Protein AF-A0A1W9P946-F1 (afdb_monomer_lite)

Secondary structure (DSSP, 8-state):
-HHHHHHHHHHHHHHHHHHHS--SSSTHHHHHHHHTTT-HHHHHHHHHHHHHHHHHHHHHTTTS---HHHHHHHHHHHHHHHHHHHHHHHHHHSTT-TT---SSSSHHHHHHHHHTTS-HHHHHHHHHHHHHHHHHHHHHHHH--

Foldseek 3Di:
DLVLLLVLLLVLQVVLCVVVVAGLLHSVQLSLCLVCVVPVLQVVLLLVLLVQLLVVCVVCCVPDVQDDPSSLVSLQVSSLVSQVVQQVPVCVVVPPPNVNGHSDRRSSSSSSVSVVVDPPPRNNVSSVVSNVVSNVVVVVVVVVD

Radius of gyration: 15.75 Å; chains: 1; bounding box: 34×39×44 Å

Structure (mmCIF, N/CA/C/O backbone):
data_AF-A0A1W9P946-F1
#
_entry.id   AF-A0A1W9P946-F1
#
loop_
_atom_site.group_PDB
_atom_site.id
_atom_site.type_symbol
_atom_site.label_atom_id
_atom_site.label_alt_id
_atom_site.label_comp_id
_atom_site.label_asym_id
_atom_site.label_entity_id
_atom_site.label_seq_id
_atom_site.pdbx_PDB_ins_code
_atom_site.Cartn_x
_atom_site.Cartn_y
_atom_site.Cartn_z
_atom_site.occupancy
_atom_site.B_iso_or_equiv
_atom_site.auth_seq_id
_atom_site.auth_comp_id
_atom_site.auth_asym_id
_atom_site.auth_atom_id
_atom_site.pdbx_PDB_model_num
ATOM 1 N N . MET A 1 1 ? 1.556 -10.337 -19.726 1.00 80.75 1 MET A N 1
ATOM 2 C CA . MET A 1 1 ? 2.301 -9.800 -18.563 1.00 80.75 1 MET A CA 1
ATOM 3 C C . MET A 1 1 ? 1.531 -9.972 -17.261 1.00 80.75 1 MET A C 1
ATOM 5 O O . MET A 1 1 ? 2.020 -10.681 -16.398 1.00 80.75 1 MET A O 1
ATOM 9 N N . LEU A 1 2 ? 0.305 -9.445 -17.152 1.00 90.19 2 LEU A N 1
ATOM 10 C CA . LEU A 1 2 ? -0.492 -9.485 -15.915 1.00 90.19 2 LEU A CA 1
ATOM 11 C C . LEU A 1 2 ? -0.696 -10.894 -15.320 1.00 90.19 2 LEU A C 1
ATOM 13 O O . LEU A 1 2 ? -0.464 -11.078 -14.133 1.00 90.19 2 LEU A O 1
ATOM 17 N N . VAL A 1 3 ? -1.056 -11.902 -16.126 1.00 93.94 3 VAL A N 1
ATOM 18 C CA . VAL A 1 3 ? -1.246 -13.283 -15.627 1.00 93.94 3 VAL A CA 1
ATOM 19 C C . VAL A 1 3 ? 0.036 -13.850 -15.010 1.00 93.94 3 VAL A C 1
ATOM 21 O O . VAL A 1 3 ? -0.013 -14.427 -13.929 1.00 93.94 3 VAL A O 1
ATOM 24 N N . LEU A 1 4 ? 1.189 -13.639 -15.654 1.00 94.31 4 LEU A N 1
ATOM 25 C CA . LEU A 1 4 ? 2.478 -14.095 -15.131 1.00 94.31 4 LEU A CA 1
ATOM 26 C C . LEU A 1 4 ? 2.812 -13.395 -13.808 1.00 94.31 4 LEU A C 1
ATOM 28 O O . LEU A 1 4 ? 3.201 -14.059 -12.852 1.00 94.31 4 LEU A O 1
ATOM 32 N N . THR A 1 5 ? 2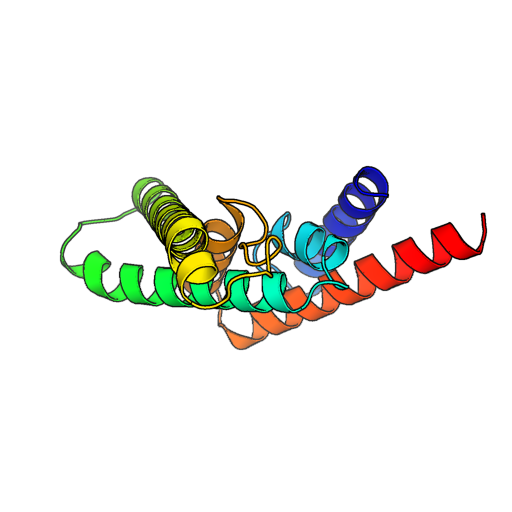.596 -12.078 -13.728 1.00 94.69 5 THR A N 1
ATOM 33 C CA . THR A 1 5 ? 2.778 -11.309 -12.489 1.00 94.69 5 THR A CA 1
ATOM 34 C C . THR A 1 5 ? 1.870 -11.808 -11.370 1.00 94.69 5 THR A C 1
ATOM 36 O O . THR A 1 5 ? 2.322 -11.912 -10.234 1.00 94.69 5 THR A O 1
ATOM 39 N N . ILE A 1 6 ? 0.617 -12.162 -11.676 1.00 95.94 6 ILE A N 1
ATOM 40 C CA . ILE A 1 6 ? -0.303 -12.747 -10.695 1.00 95.94 6 ILE A CA 1
ATOM 41 C C . ILE A 1 6 ? 0.226 -14.084 -10.194 1.00 95.94 6 ILE A C 1
ATOM 43 O O . ILE A 1 6 ? 0.344 -14.256 -8.988 1.00 95.94 6 ILE A O 1
ATOM 47 N N . VAL A 1 7 ? 0.581 -15.008 -11.087 1.00 96.69 7 VAL A N 1
ATOM 48 C CA . VAL A 1 7 ? 1.056 -16.341 -10.688 1.00 96.69 7 VAL A CA 1
ATOM 49 C C . VAL A 1 7 ? 2.337 -16.241 -9.859 1.00 96.69 7 VAL A C 1
ATOM 51 O O . VAL A 1 7 ? 2.380 -16.741 -8.737 1.00 96.69 7 VAL A O 1
ATOM 54 N N . VAL A 1 8 ? 3.359 -15.552 -10.373 1.00 96.31 8 VAL A N 1
ATOM 55 C CA . VAL A 1 8 ? 4.654 -15.410 -9.689 1.00 96.31 8 VAL A CA 1
ATOM 56 C C . VAL A 1 8 ? 4.492 -14.650 -8.377 1.00 96.31 8 VAL A C 1
ATOM 58 O O . VAL A 1 8 ? 4.991 -15.090 -7.345 1.00 96.31 8 VAL A O 1
ATOM 61 N N . GLY A 1 9 ? 3.764 -13.535 -8.391 1.00 96.56 9 GLY A N 1
ATOM 62 C CA . GLY A 1 9 ? 3.619 -12.694 -7.212 1.00 96.56 9 GLY A CA 1
ATOM 63 C C . GLY A 1 9 ? 2.804 -13.348 -6.106 1.00 96.56 9 GLY A C 1
ATOM 64 O O . GLY A 1 9 ? 3.147 -13.195 -4.937 1.00 96.56 9 GLY A O 1
ATOM 65 N N . LEU A 1 10 ? 1.766 -14.118 -6.444 1.00 97.25 10 LEU A N 1
ATOM 66 C CA . LEU A 1 10 ? 0.977 -14.831 -5.441 1.00 97.25 10 LEU A CA 1
ATOM 67 C C . LEU A 1 10 ? 1.798 -15.964 -4.812 1.00 97.25 10 LEU A C 1
ATOM 69 O O . LEU A 1 10 ? 1.781 -16.112 -3.592 1.00 97.25 10 LEU A O 1
ATOM 73 N N . LEU A 1 11 ? 2.567 -16.707 -5.620 1.00 97.69 11 LEU A N 1
ATOM 74 C CA . LEU A 1 11 ? 3.492 -17.735 -5.128 1.00 97.69 11 LEU A CA 1
ATOM 75 C C . LEU A 1 11 ? 4.563 -17.137 -4.211 1.00 97.69 11 LEU A C 1
ATOM 77 O O . LEU A 1 11 ? 4.770 -17.640 -3.109 1.00 97.69 11 LEU A O 1
ATOM 81 N N . LEU A 1 12 ? 5.201 -16.036 -4.617 1.00 97.19 12 LEU A N 1
ATOM 82 C CA . LEU A 1 12 ? 6.194 -15.355 -3.785 1.00 97.19 12 LEU A CA 1
ATOM 83 C C . LEU A 1 12 ? 5.587 -14.798 -2.497 1.00 97.19 12 LEU A C 1
ATOM 85 O O . LEU A 1 12 ? 6.193 -14.929 -1.438 1.00 97.19 12 LEU A O 1
ATOM 89 N N . ALA A 1 13 ? 4.393 -14.207 -2.561 1.00 96.75 13 ALA A N 1
ATOM 90 C CA . ALA A 1 13 ? 3.709 -13.699 -1.378 1.00 96.75 13 ALA A CA 1
ATOM 91 C C . ALA A 1 13 ? 3.369 -14.827 -0.389 1.00 96.75 13 ALA A C 1
ATOM 93 O O . ALA A 1 13 ? 3.504 -14.630 0.818 1.00 96.75 13 ALA A O 1
ATOM 94 N N . LEU A 1 14 ? 2.970 -16.004 -0.890 1.00 97.06 14 LEU A N 1
ATOM 95 C CA . LEU A 1 14 ? 2.735 -17.205 -0.083 1.00 97.06 14 LEU A CA 1
ATOM 96 C C . LEU A 1 14 ? 4.028 -17.718 0.557 1.00 97.06 14 LEU A C 1
ATOM 98 O O . LEU A 1 14 ? 4.079 -17.855 1.778 1.00 97.06 14 LEU A O 1
ATOM 102 N N . LEU A 1 15 ? 5.085 -17.922 -0.234 1.00 97.12 15 LEU A N 1
ATOM 103 C CA . LEU A 1 15 ? 6.388 -18.375 0.267 1.00 97.12 15 LEU A CA 1
ATOM 104 C C . LEU A 1 15 ? 6.961 -17.415 1.314 1.00 97.12 15 LEU A C 1
ATOM 106 O O . LEU A 1 15 ? 7.426 -17.849 2.364 1.00 97.12 15 LEU A O 1
ATOM 110 N N . PHE A 1 16 ? 6.873 -16.107 1.062 1.00 96.56 16 PHE A N 1
ATOM 111 C CA . PHE A 1 16 ? 7.277 -15.085 2.022 1.00 96.56 16 PHE A CA 1
ATOM 112 C C . PHE A 1 16 ? 6.459 -15.178 3.313 1.00 96.56 16 PHE A C 1
ATOM 114 O O . PHE A 1 16 ? 7.018 -15.097 4.407 1.00 96.56 16 PHE A O 1
ATOM 121 N N . SER A 1 17 ? 5.142 -15.375 3.200 1.00 95.75 17 SER A N 1
ATOM 122 C CA . SER A 1 17 ? 4.280 -15.487 4.374 1.00 95.75 17 SER A CA 1
ATOM 123 C C . SER A 1 17 ? 4.571 -16.717 5.222 1.00 95.75 17 SER A C 1
ATOM 125 O O . SER A 1 17 ? 4.525 -16.614 6.444 1.00 95.75 17 SER A O 1
ATOM 127 N N . GLU A 1 18 ? 4.944 -17.834 4.603 1.00 95.62 18 GLU A N 1
ATOM 128 C CA . GLU A 1 18 ? 5.325 -19.051 5.318 1.00 95.62 18 GLU A CA 1
ATOM 129 C C . GLU A 1 18 ? 6.702 -18.894 5.979 1.00 95.62 18 GLU A C 1
ATOM 131 O O . GLU A 1 18 ? 6.875 -19.204 7.157 1.00 95.62 18 GLU A O 1
ATOM 136 N N . ALA A 1 19 ? 7.669 -18.323 5.253 1.00 96.12 19 ALA A N 1
ATOM 137 C CA . ALA A 1 19 ? 9.040 -18.160 5.730 1.00 96.12 19 ALA A CA 1
ATOM 138 C C . ALA A 1 19 ? 9.154 -17.148 6.883 1.00 96.12 19 ALA A C 1
ATOM 140 O O . ALA A 1 19 ? 9.837 -17.403 7.875 1.00 96.12 19 ALA A O 1
ATOM 141 N N . PHE A 1 20 ? 8.481 -16.000 6.767 1.00 93.50 20 PHE A N 1
ATOM 142 C CA . PHE A 1 20 ? 8.596 -14.900 7.730 1.00 93.50 20 PHE A CA 1
ATOM 143 C C . PHE A 1 20 ? 7.411 -14.805 8.695 1.00 93.50 20 PHE A C 1
ATOM 145 O O . PHE A 1 20 ? 7.445 -13.980 9.607 1.00 93.50 20 PHE A O 1
ATOM 152 N N . ARG A 1 21 ? 6.360 -15.622 8.515 1.00 92.81 21 ARG A N 1
ATOM 153 C CA . ARG A 1 21 ? 5.098 -15.556 9.283 1.00 92.81 21 ARG A CA 1
ATOM 154 C C . ARG A 1 21 ? 4.461 -14.158 9.270 1.00 92.81 21 ARG A C 1
ATOM 156 O O . ARG A 1 21 ? 3.807 -13.744 10.228 1.00 92.81 21 ARG A O 1
ATOM 163 N N . LEU A 1 22 ? 4.660 -13.422 8.176 1.00 91.94 22 LEU A N 1
ATOM 164 C CA . LEU A 1 22 ? 4.202 -12.047 7.963 1.00 91.94 22 LEU A CA 1
ATOM 165 C C . LEU A 1 22 ? 3.441 -11.946 6.646 1.00 91.94 22 LEU A C 1
ATOM 167 O O . LEU A 1 22 ? 3.841 -12.531 5.645 1.00 91.94 22 LEU A O 1
ATOM 171 N N . TYR A 1 23 ? 2.372 -11.153 6.612 1.00 91.81 23 TYR A N 1
ATOM 172 C CA . TYR A 1 23 ? 1.619 -10.962 5.375 1.00 91.81 23 TYR A CA 1
ATOM 173 C C . TYR A 1 23 ? 2.100 -9.676 4.688 1.00 91.81 23 TYR A C 1
ATOM 175 O O . TYR A 1 23 ? 2.042 -8.610 5.306 1.00 91.81 23 TYR A O 1
ATOM 183 N N . PRO A 1 24 ? 2.522 -9.727 3.411 1.00 90.94 24 PRO A N 1
ATOM 184 C CA . PRO A 1 24 ? 3.090 -8.586 2.684 1.00 90.94 24 PRO A CA 1
ATOM 185 C C . PRO A 1 24 ? 2.001 -7.603 2.212 1.00 90.94 24 PRO A C 1
ATOM 187 O O . PRO A 1 24 ? 1.820 -7.369 1.024 1.00 90.94 24 PRO A O 1
ATOM 190 N N . GLY A 1 25 ? 1.189 -7.084 3.135 1.00 86.12 25 GLY A N 1
ATOM 191 C CA . GLY A 1 25 ? 0.045 -6.219 2.822 1.00 86.12 25 GLY A CA 1
ATOM 192 C C . GLY A 1 25 ? -1.202 -6.967 2.332 1.00 86.12 25 GLY A C 1
ATOM 193 O O . GLY A 1 25 ? -2.206 -6.333 2.020 1.00 86.12 25 GLY A O 1
ATOM 194 N N . GLY A 1 26 ? -1.163 -8.304 2.324 1.00 91.19 26 GLY A N 1
ATOM 195 C CA . GLY A 1 26 ? -2.181 -9.211 1.779 1.00 91.19 26 GLY A CA 1
ATOM 196 C C . GLY A 1 26 ? -1.763 -9.750 0.412 1.00 91.19 26 GLY A C 1
ATOM 197 O O . GLY A 1 26 ? -1.229 -8.996 -0.381 1.00 91.19 26 GLY A O 1
ATOM 198 N N . PHE A 1 27 ? -2.012 -11.030 0.109 1.00 93.44 27 PHE A N 1
ATOM 199 C CA . PHE A 1 27 ? -1.415 -11.731 -1.050 1.00 93.44 27 PHE A CA 1
ATOM 200 C C . PHE A 1 27 ? -1.596 -11.043 -2.407 1.00 93.44 27 PHE A C 1
ATOM 202 O O . PHE A 1 27 ? -0.710 -11.087 -3.253 1.00 93.44 27 PHE A O 1
ATOM 209 N N . ILE A 1 28 ? -2.735 -10.383 -2.606 1.00 95.75 28 ILE A N 1
ATOM 210 C CA . ILE A 1 28 ? -3.063 -9.694 -3.856 1.00 95.75 28 ILE A CA 1
ATOM 211 C C . ILE A 1 28 ? -2.355 -8.330 -3.972 1.00 95.75 28 ILE A C 1
ATOM 213 O O . ILE A 1 28 ? -2.098 -7.857 -5.074 1.00 95.75 28 ILE A O 1
ATOM 217 N N . VAL A 1 29 ? -2.013 -7.681 -2.859 1.00 96.94 29 VAL A N 1
ATOM 218 C CA . VAL A 1 29 ? -1.422 -6.334 -2.866 1.00 96.94 29 VAL A CA 1
ATOM 219 C C . VAL A 1 29 ? -0.020 -6.290 -3.499 1.00 96.94 29 VAL A C 1
ATOM 221 O O . VAL A 1 29 ? 0.146 -5.511 -4.438 1.00 96.94 29 VAL A O 1
ATOM 224 N N . PRO A 1 30 ? 0.976 -7.115 -3.103 1.00 96.62 30 PRO A N 1
ATOM 225 C CA . PRO A 1 30 ? 2.314 -7.060 -3.690 1.00 96.62 30 PRO A CA 1
ATOM 226 C C . PRO A 1 30 ? 2.309 -7.450 -5.169 1.00 96.62 30 PRO A C 1
ATOM 228 O O . PRO A 1 30 ? 3.115 -6.930 -5.930 1.00 96.62 30 PRO A O 1
ATOM 231 N N . VAL A 1 31 ? 1.365 -8.295 -5.598 1.00 96.94 31 VAL A N 1
ATOM 232 C CA . VAL A 1 31 ? 1.157 -8.658 -7.007 1.00 96.94 31 VAL A CA 1
ATOM 233 C C . VAL A 1 31 ? 0.859 -7.422 -7.854 1.00 96.94 31 VAL A C 1
ATOM 235 O O . VAL A 1 31 ? 1.505 -7.185 -8.873 1.00 96.94 31 VAL A O 1
ATOM 238 N N . TYR A 1 32 ? -0.118 -6.613 -7.440 1.00 96.19 32 TYR A N 1
ATOM 239 C CA . TYR A 1 32 ? -0.474 -5.419 -8.200 1.00 96.19 32 TYR A CA 1
ATOM 240 C C . TYR A 1 32 ? 0.542 -4.286 -8.023 1.00 96.19 32 TYR A C 1
ATOM 242 O O . TYR A 1 32 ? 0.752 -3.524 -8.963 1.00 96.19 32 TYR A O 1
ATOM 250 N N . PHE A 1 33 ? 1.212 -4.198 -6.870 1.00 96.88 33 PHE A N 1
ATOM 251 C CA . PHE A 1 33 ? 2.354 -3.296 -6.697 1.00 96.88 33 PHE A CA 1
ATOM 252 C C . PHE A 1 33 ? 3.498 -3.659 -7.649 1.00 96.88 33 PHE A C 1
ATOM 254 O O . PHE A 1 33 ? 4.075 -2.764 -8.252 1.00 96.88 33 PHE A O 1
ATOM 261 N N . ALA A 1 34 ? 3.781 -4.950 -7.842 1.00 96.62 34 ALA A N 1
ATOM 262 C CA . ALA A 1 34 ? 4.755 -5.414 -8.825 1.00 96.62 34 ALA A CA 1
ATOM 263 C C . ALA A 1 34 ? 4.338 -5.061 -10.255 1.00 96.62 34 ALA A C 1
ATOM 265 O O . ALA A 1 34 ? 5.170 -4.657 -11.057 1.00 96.62 34 ALA A O 1
ATOM 266 N N . TYR A 1 35 ? 3.050 -5.192 -10.584 1.00 95.94 35 TYR A N 1
ATOM 267 C CA . TYR A 1 35 ? 2.553 -4.870 -11.923 1.00 95.94 35 TYR A CA 1
ATOM 268 C C . TYR A 1 35 ? 2.633 -3.371 -12.258 1.00 95.94 35 TYR A C 1
ATOM 270 O O . TYR A 1 35 ? 2.865 -3.036 -13.412 1.00 95.94 35 TYR A O 1
ATOM 278 N N . TYR A 1 36 ? 2.443 -2.493 -11.268 1.00 95.25 36 TYR A N 1
ATOM 279 C CA . TYR A 1 36 ? 2.494 -1.031 -11.422 1.00 95.25 36 TYR A CA 1
ATOM 280 C C . TYR A 1 36 ? 3.775 -0.413 -10.842 1.00 95.25 36 TYR A C 1
ATOM 282 O O . TYR A 1 36 ? 3.774 0.752 -10.437 1.00 95.25 36 TYR A O 1
ATOM 290 N N . LEU A 1 37 ? 4.859 -1.187 -10.749 1.00 94.31 37 LEU A N 1
ATOM 291 C CA . LEU A 1 37 ? 6.103 -0.736 -10.118 1.00 94.31 37 LEU A CA 1
ATOM 292 C C . LEU A 1 37 ? 6.784 0.391 -10.922 1.00 94.31 37 LEU A C 1
ATOM 294 O O . LEU A 1 37 ? 7.478 1.232 -10.360 1.00 94.31 37 LEU A O 1
ATOM 298 N N . ASP A 1 38 ? 6.499 0.451 -12.221 1.00 91.62 38 ASP A N 1
ATOM 299 C CA . ASP A 1 38 ? 6.853 1.503 -13.180 1.00 91.62 38 ASP A CA 1
ATOM 300 C C . ASP A 1 38 ? 6.058 2.812 -12.998 1.00 91.62 38 ASP A C 1
ATOM 302 O O . ASP A 1 38 ? 6.420 3.843 -13.559 1.00 91.62 38 ASP A O 1
ATOM 306 N N . GLN A 1 39 ? 4.971 2.792 -12.219 1.00 92.75 39 GLN A N 1
ATOM 307 C CA . GLN A 1 39 ? 4.039 3.910 -12.057 1.00 92.75 39 GLN A CA 1
ATOM 308 C C . GLN A 1 39 ? 3.998 4.383 -10.595 1.00 92.75 39 GLN A C 1
ATOM 310 O O . GLN A 1 39 ? 3.027 4.113 -9.874 1.00 92.75 39 GLN A O 1
ATOM 315 N N . PRO A 1 40 ? 5.018 5.139 -10.140 1.00 91.44 40 PRO A N 1
ATOM 316 C CA . PRO A 1 40 ? 5.199 5.483 -8.729 1.00 91.44 40 PRO A CA 1
ATOM 317 C C . PRO A 1 40 ? 4.025 6.273 -8.149 1.00 91.44 40 PRO A C 1
ATOM 319 O O . PRO A 1 40 ? 3.648 6.055 -6.998 1.00 91.44 40 PRO A O 1
ATOM 322 N N . ALA A 1 41 ? 3.381 7.120 -8.957 1.00 92.69 41 ALA A N 1
ATOM 323 C CA . ALA A 1 41 ? 2.199 7.867 -8.543 1.00 92.69 41 ALA A CA 1
ATOM 324 C C . ALA A 1 41 ? 1.082 6.941 -8.027 1.00 92.69 41 ALA A C 1
ATOM 326 O O . ALA A 1 41 ? 0.506 7.188 -6.969 1.00 92.69 41 ALA A O 1
ATOM 327 N N . LYS A 1 42 ? 0.823 5.815 -8.705 1.00 94.50 42 LYS A N 1
ATOM 328 C CA . LYS A 1 42 ? -0.212 4.858 -8.284 1.00 94.50 42 LYS A CA 1
ATOM 329 C C . LYS A 1 42 ? 0.142 4.168 -6.970 1.00 94.50 42 LYS A C 1
ATOM 331 O O . LYS A 1 42 ? -0.745 3.957 -6.139 1.00 94.50 42 LYS A O 1
ATOM 336 N N . LEU A 1 43 ? 1.418 3.834 -6.765 1.00 95.81 43 LEU A N 1
ATOM 337 C CA . LEU A 1 43 ? 1.904 3.228 -5.520 1.00 95.81 43 LEU A CA 1
ATOM 338 C C . LEU A 1 43 ? 1.709 4.192 -4.346 1.00 95.81 43 LEU A C 1
ATOM 340 O O . LEU A 1 43 ? 1.111 3.817 -3.338 1.00 95.81 43 LEU A O 1
ATOM 344 N N . VAL A 1 44 ? 2.141 5.447 -4.510 1.00 95.69 44 VAL A N 1
ATOM 345 C CA . VAL A 1 44 ? 2.018 6.493 -3.485 1.00 95.69 44 VAL A CA 1
ATOM 346 C C . VAL A 1 44 ? 0.553 6.757 -3.151 1.00 95.69 44 VAL A C 1
ATOM 348 O O . VAL A 1 44 ? 0.191 6.747 -1.977 1.00 95.69 44 VAL A O 1
ATOM 351 N N . LEU A 1 45 ? -0.316 6.902 -4.156 1.00 95.94 45 LEU A N 1
ATOM 352 C CA . LEU A 1 45 ? -1.751 7.103 -3.935 1.00 95.94 45 LEU A CA 1
ATOM 353 C C . LEU A 1 45 ? -2.402 5.921 -3.212 1.00 95.94 45 LEU A C 1
ATOM 355 O O . LEU A 1 45 ? -3.249 6.113 -2.342 1.00 95.94 45 LEU A O 1
ATOM 359 N N . THR A 1 46 ? -1.995 4.694 -3.534 1.00 97.25 46 THR A N 1
ATOM 360 C CA . THR A 1 46 ? -2.503 3.479 -2.877 1.00 97.25 46 THR A CA 1
ATOM 361 C C . THR A 1 46 ? -2.066 3.409 -1.417 1.00 97.25 46 THR A C 1
ATOM 363 O O . THR A 1 46 ? -2.883 3.101 -0.549 1.00 97.25 46 THR A O 1
ATOM 366 N N . LEU A 1 47 ? -0.802 3.736 -1.131 1.00 97.56 47 LEU A N 1
ATOM 367 C CA . LEU A 1 47 ? -0.277 3.820 0.233 1.00 97.56 47 LEU A CA 1
ATOM 368 C C . LEU A 1 47 ? -0.962 4.935 1.031 1.00 97.56 47 LEU A C 1
ATOM 370 O O . LEU A 1 47 ? -1.347 4.709 2.177 1.00 97.56 47 LEU A O 1
ATOM 374 N N . ALA A 1 48 ? -1.184 6.099 0.417 1.00 97.50 48 ALA A N 1
ATOM 375 C CA . ALA A 1 48 ? -1.905 7.210 1.027 1.00 97.50 48 ALA A CA 1
ATOM 376 C C . ALA A 1 48 ? -3.355 6.824 1.358 1.00 97.50 48 ALA A C 1
ATOM 378 O O . ALA A 1 48 ? -3.787 6.985 2.498 1.00 97.50 48 ALA A O 1
ATOM 379 N N . ALA A 1 49 ? -4.087 6.230 0.411 1.00 97.88 49 ALA A N 1
ATOM 380 C CA . ALA A 1 49 ? -5.457 5.764 0.632 1.00 97.88 49 ALA A CA 1
ATOM 381 C C . ALA A 1 49 ? -5.528 4.680 1.724 1.00 97.88 49 ALA A C 1
ATOM 383 O O . ALA A 1 49 ? -6.440 4.693 2.555 1.00 97.88 49 ALA A O 1
ATOM 384 N N . ALA A 1 50 ? -4.553 3.766 1.772 1.00 97.94 50 ALA A N 1
ATOM 385 C CA . ALA A 1 50 ? -4.465 2.767 2.832 1.00 97.94 50 ALA A CA 1
ATOM 386 C C . ALA A 1 50 ? -4.210 3.421 4.200 1.00 97.94 50 ALA A C 1
ATOM 388 O O . ALA A 1 50 ? -4.915 3.118 5.160 1.00 97.94 50 ALA A O 1
ATOM 389 N N . GLY A 1 51 ? -3.269 4.365 4.285 1.00 97.75 51 GLY A N 1
ATOM 390 C CA . GLY A 1 51 ? -2.982 5.119 5.508 1.00 97.75 51 GLY A CA 1
ATOM 391 C C . GLY A 1 51 ? -4.188 5.917 6.010 1.00 97.75 51 GLY A C 1
ATOM 392 O O . GLY A 1 51 ? -4.544 5.824 7.183 1.00 97.75 51 GLY A O 1
ATOM 393 N N . LEU A 1 52 ? -4.892 6.620 5.118 1.00 98.00 52 LEU A N 1
ATOM 394 C CA . LEU A 1 52 ? -6.125 7.335 5.464 1.00 98.00 52 LEU A CA 1
ATOM 395 C C . LEU A 1 52 ? -7.241 6.384 5.914 1.00 98.00 52 LEU A C 1
ATOM 397 O O . LEU A 1 52 ? -8.017 6.721 6.806 1.00 98.00 52 LEU A O 1
ATOM 401 N N . SER A 1 53 ? -7.309 5.175 5.353 1.00 97.81 53 SER A N 1
ATOM 402 C CA . SER A 1 53 ? -8.254 4.145 5.803 1.00 97.81 53 SER A CA 1
ATOM 403 C C . SER A 1 53 ? -7.933 3.645 7.212 1.00 97.81 53 SER A C 1
ATOM 405 O O . SER A 1 53 ? -8.848 3.442 8.006 1.00 97.81 53 SER A O 1
ATOM 407 N N . VAL A 1 54 ? -6.648 3.477 7.546 1.00 97.44 54 VAL A N 1
ATOM 408 C CA . VAL A 1 54 ? -6.191 3.125 8.903 1.00 97.44 54 VAL A CA 1
ATOM 409 C C . VAL A 1 54 ? -6.564 4.229 9.896 1.00 97.44 54 VAL A C 1
ATOM 411 O O . VAL A 1 54 ? -7.145 3.941 10.943 1.00 97.44 54 VAL A O 1
ATOM 414 N N . LEU A 1 55 ? -6.295 5.491 9.549 1.00 96.94 55 LEU A N 1
ATOM 415 C CA . LEU A 1 55 ? -6.651 6.646 10.380 1.00 96.94 55 LEU A CA 1
ATOM 416 C C . LEU A 1 55 ? -8.168 6.759 10.581 1.00 96.94 55 LEU A C 1
ATOM 418 O O . LEU A 1 55 ? -8.634 6.900 11.711 1.00 96.94 55 LEU A O 1
ATOM 422 N N . GLY A 1 56 ? -8.943 6.636 9.500 1.00 96.00 56 GLY A N 1
ATOM 423 C CA . GLY A 1 56 ? -10.403 6.640 9.556 1.00 96.00 56 GLY A CA 1
ATOM 424 C C . GLY A 1 56 ? -10.947 5.499 10.413 1.00 96.00 56 GLY A C 1
ATOM 425 O O . GLY A 1 56 ? -11.838 5.706 11.231 1.00 96.00 56 GLY A O 1
ATOM 426 N N . TYR A 1 57 ? -10.367 4.304 10.306 1.00 95.75 57 TYR A N 1
ATOM 427 C CA . TYR A 1 57 ? -10.753 3.180 11.150 1.00 95.75 57 TYR A CA 1
ATOM 428 C C . TYR A 1 57 ? -10.538 3.483 12.642 1.00 95.75 57 TYR A C 1
ATOM 430 O O . TYR A 1 57 ? -11.477 3.325 13.417 1.00 95.75 57 TYR A O 1
ATOM 438 N N . HIS A 1 58 ? -9.368 3.988 13.045 1.00 94.19 58 HIS A N 1
ATOM 439 C CA . HIS A 1 58 ? -9.096 4.319 14.452 1.00 94.19 58 HIS A CA 1
ATOM 440 C C . HIS A 1 58 ? -9.996 5.428 15.014 1.00 94.19 58 HIS A C 1
ATOM 442 O O . HIS A 1 58 ? -10.335 5.416 16.200 1.00 94.19 58 HIS A O 1
ATOM 448 N N . LEU A 1 59 ? -10.417 6.376 14.173 1.00 93.44 59 LEU A N 1
ATOM 449 C CA . LEU A 1 59 ? -11.331 7.439 14.586 1.00 93.44 59 LEU A CA 1
ATOM 450 C C . LEU A 1 59 ? -12.762 6.918 14.803 1.00 93.44 59 LEU A C 1
ATOM 452 O O . LEU A 1 59 ? -13.442 7.341 15.740 1.00 93.44 59 LEU A O 1
ATOM 456 N N . LEU A 1 60 ? -13.222 5.992 13.953 1.00 91.44 60 LEU A N 1
ATOM 457 C CA . LEU A 1 60 ? -14.601 5.496 13.972 1.00 91.44 60 LEU A CA 1
ATOM 458 C C . LEU A 1 60 ? -14.804 4.203 14.778 1.00 91.44 60 LEU A C 1
ATOM 460 O O . LEU A 1 60 ? -15.932 3.950 15.204 1.00 91.44 60 LEU A O 1
ATOM 464 N N . GLU A 1 61 ? -13.763 3.411 15.054 1.00 88.94 61 GLU A N 1
ATOM 465 C CA . GLU A 1 61 ? -13.896 2.122 15.761 1.00 88.94 61 GLU A CA 1
ATOM 466 C C . GLU A 1 61 ? -14.447 2.260 17.187 1.00 88.94 61 GLU A C 1
ATOM 468 O O . GLU A 1 61 ? -15.091 1.349 17.697 1.00 88.94 61 GLU A O 1
ATOM 473 N N . ARG A 1 62 ? -14.250 3.420 17.829 1.00 83.88 62 ARG A N 1
ATOM 474 C CA . ARG A 1 62 ? -14.804 3.698 19.165 1.00 83.88 62 ARG A CA 1
ATOM 475 C C . ARG A 1 62 ? -16.301 4.011 19.142 1.00 83.88 62 ARG A C 1
ATOM 477 O O . ARG A 1 62 ? -16.961 3.908 20.170 1.00 83.88 62 ARG A O 1
ATOM 484 N N . ARG A 1 63 ? -16.826 4.450 17.994 1.00 87.69 63 ARG A N 1
ATOM 485 C CA . ARG A 1 63 ? -18.228 4.872 17.818 1.00 87.69 63 ARG A CA 1
ATOM 486 C C . ARG A 1 63 ? -19.069 3.772 17.187 1.00 87.69 63 ARG A C 1
ATOM 488 O O . ARG A 1 63 ? -20.228 3.596 17.544 1.00 87.69 63 ARG A O 1
ATOM 495 N N . LEU A 1 64 ? -18.480 3.046 16.245 1.00 80.31 64 LEU A N 1
ATOM 496 C CA . LEU A 1 64 ? -19.108 1.953 15.528 1.00 80.31 64 LEU A CA 1
ATOM 497 C C . LEU A 1 64 ? -18.576 0.657 16.141 1.00 80.31 64 LEU A C 1
ATOM 499 O O . LEU A 1 64 ? -17.399 0.351 16.006 1.00 80.31 64 LEU A O 1
ATOM 503 N N . ILE A 1 65 ? -19.434 -0.093 16.830 1.00 80.69 65 ILE A N 1
ATOM 504 C CA . ILE A 1 65 ? -19.138 -1.410 17.422 1.00 80.69 65 ILE A CA 1
ATOM 505 C C . ILE A 1 65 ? -18.783 -2.394 16.279 1.00 80.69 65 ILE A C 1
ATOM 507 O O . ILE A 1 65 ? -19.629 -3.133 15.769 1.00 80.69 65 ILE A O 1
ATOM 511 N N . LEU A 1 66 ? -17.532 -2.352 15.804 1.00 85.19 66 LEU A N 1
ATOM 512 C CA . LEU A 1 66 ? -17.044 -3.051 14.612 1.00 85.19 66 LEU A CA 1
ATOM 513 C C . LEU A 1 66 ? -16.238 -4.292 15.005 1.00 85.19 66 LEU A C 1
ATOM 515 O O . LEU A 1 66 ? -15.042 -4.223 15.275 1.00 85.19 66 LEU A O 1
ATOM 519 N N . PHE A 1 67 ? -16.882 -5.459 14.956 1.00 83.56 67 PHE A N 1
ATOM 520 C CA . PHE A 1 67 ? -16.243 -6.742 15.262 1.00 83.56 67 PHE A CA 1
ATOM 521 C C . PHE A 1 67 ? -16.311 -7.731 14.090 1.00 83.56 67 PHE A C 1
ATOM 523 O O . PHE A 1 67 ? -17.203 -7.678 13.235 1.00 83.56 67 PHE A O 1
ATOM 530 N N . GLY A 1 68 ? -15.333 -8.642 14.042 1.00 88.62 68 GLY A N 1
ATOM 531 C CA . GLY A 1 68 ? -15.279 -9.757 13.092 1.00 88.62 68 GLY A CA 1
ATOM 532 C C . GLY A 1 68 ? -15.347 -9.330 11.620 1.00 88.62 68 GLY A C 1
ATOM 533 O O . GLY A 1 68 ? -14.560 -8.505 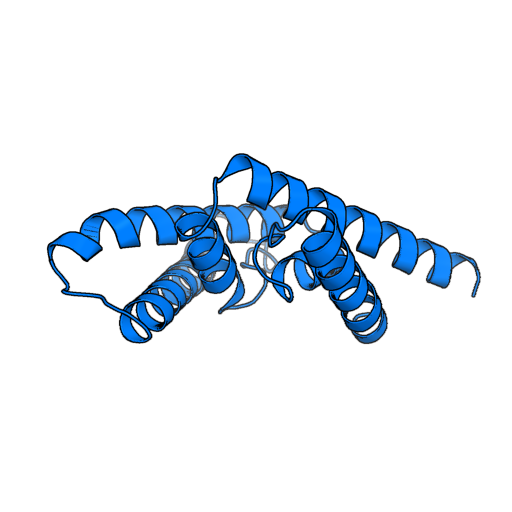11.154 1.00 88.62 68 GLY A O 1
ATOM 534 N N . ARG A 1 69 ? -16.303 -9.897 10.871 1.00 90.00 69 ARG A N 1
ATOM 535 C CA . ARG A 1 69 ? -16.482 -9.637 9.429 1.00 90.00 69 ARG A CA 1
ATOM 536 C C . ARG A 1 69 ? -16.879 -8.186 9.129 1.00 90.00 69 ARG A C 1
ATOM 538 O O . ARG A 1 69 ? -16.464 -7.656 8.103 1.00 90.00 69 ARG A O 1
ATOM 545 N N . ARG A 1 70 ? -17.625 -7.526 10.027 1.00 92.12 70 ARG A N 1
ATOM 546 C CA . ARG A 1 70 ? -18.060 -6.125 9.847 1.00 92.12 70 ARG A CA 1
ATOM 547 C C . ARG A 1 70 ? -16.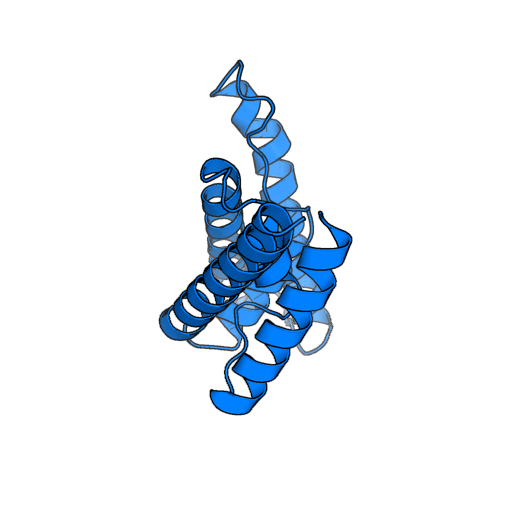873 -5.167 9.837 1.00 92.12 70 ARG A C 1
ATOM 549 O O . ARG A 1 70 ? -16.821 -4.285 8.988 1.00 92.12 70 ARG A O 1
ATOM 556 N N . ARG A 1 71 ? -15.887 -5.400 10.713 1.00 93.88 71 ARG A N 1
ATOM 557 C CA . ARG A 1 71 ? -14.621 -4.650 10.737 1.00 93.88 71 ARG A CA 1
ATOM 558 C C . ARG A 1 71 ? -13.905 -4.721 9.389 1.00 93.88 71 ARG A C 1
ATOM 560 O O . ARG A 1 71 ? -13.520 -3.691 8.853 1.00 93.88 71 ARG A O 1
ATOM 567 N N . PHE A 1 72 ? -13.759 -5.924 8.833 1.00 94.12 72 PHE A N 1
ATOM 568 C CA . PHE A 1 72 ? -13.082 -6.111 7.548 1.00 94.12 72 PHE A CA 1
ATOM 569 C C . PHE A 1 72 ? -13.787 -5.361 6.412 1.00 94.12 72 PHE A C 1
ATOM 571 O O . PHE A 1 72 ? -13.148 -4.587 5.705 1.00 94.12 72 PHE A O 1
ATOM 578 N N . VAL A 1 73 ? -15.105 -5.545 6.275 1.00 95.62 73 VAL A N 1
ATOM 5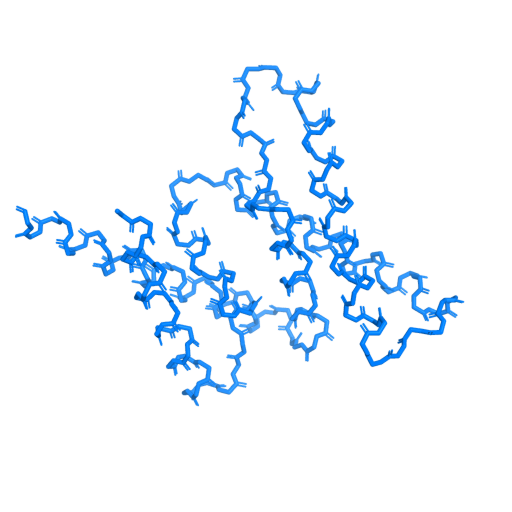79 C CA . VAL A 1 73 ? -15.895 -4.874 5.231 1.00 95.62 73 VAL A CA 1
ATOM 580 C C . VAL A 1 73 ? -15.829 -3.355 5.382 1.00 95.62 73 VAL A C 1
ATOM 582 O O . VAL A 1 73 ? -15.646 -2.659 4.392 1.00 95.62 73 VAL A O 1
ATOM 585 N N . PHE A 1 74 ? -15.902 -2.832 6.606 1.00 96.38 74 PHE A N 1
ATOM 586 C CA . PHE A 1 74 ? -15.794 -1.396 6.849 1.00 96.38 74 PHE A CA 1
ATOM 587 C C . PHE A 1 74 ? -14.441 -0.822 6.402 1.00 96.38 74 PHE A C 1
ATOM 589 O O . PHE A 1 74 ? -14.406 0.197 5.720 1.00 96.38 74 PHE A O 1
ATOM 596 N N . ILE A 1 75 ? -13.330 -1.499 6.708 1.00 96.88 75 ILE A N 1
ATOM 597 C CA . ILE A 1 75 ? -11.996 -1.063 6.262 1.00 96.88 75 ILE A CA 1
ATOM 598 C C . ILE A 1 75 ? -11.877 -1.130 4.730 1.00 96.88 75 ILE A C 1
ATOM 600 O O . ILE A 1 75 ? -11.294 -0.232 4.122 1.00 96.88 75 ILE A O 1
ATOM 604 N N . LEU A 1 76 ? -12.462 -2.151 4.090 1.00 96.94 76 LEU A N 1
ATOM 605 C CA . LEU A 1 76 ? -12.539 -2.207 2.627 1.00 96.94 76 LEU A CA 1
ATOM 606 C C . LEU A 1 76 ? -13.311 -1.015 2.052 1.00 96.94 76 LEU A C 1
ATOM 608 O O . LEU A 1 76 ? -12.856 -0.418 1.079 1.00 96.94 76 LEU A O 1
ATOM 612 N N . LEU A 1 77 ? -14.445 -0.653 2.661 1.00 97.38 77 LEU A N 1
ATOM 613 C CA . LEU A 1 77 ? -15.252 0.493 2.241 1.00 97.38 77 LEU A CA 1
ATOM 614 C C . LEU A 1 77 ? -14.520 1.821 2.443 1.00 97.38 77 LEU A C 1
ATOM 616 O O . LEU A 1 77 ? -14.633 2.687 1.584 1.00 97.38 77 LEU A O 1
ATOM 620 N N . LEU A 1 78 ? -13.730 1.978 3.510 1.00 97.62 78 LEU A N 1
ATOM 621 C CA . LEU A 1 78 ? -12.863 3.150 3.672 1.00 97.62 78 LEU A CA 1
ATOM 622 C C . LEU A 1 78 ? -11.814 3.228 2.554 1.00 97.62 78 LEU A C 1
ATOM 624 O O . LEU A 1 78 ? -11.648 4.281 1.946 1.00 97.62 78 LEU A O 1
ATOM 628 N N . GLY A 1 79 ? -11.157 2.112 2.226 1.00 97.75 79 GLY A N 1
ATOM 629 C CA . GLY A 1 79 ? -10.194 2.066 1.121 1.00 97.75 79 GLY A CA 1
ATOM 630 C C . GLY A 1 79 ? -10.821 2.390 -0.235 1.00 97.75 79 GLY A C 1
ATOM 631 O O . GLY A 1 79 ? -10.240 3.134 -1.029 1.00 97.75 79 GLY A O 1
ATOM 632 N N . LEU A 1 80 ? -12.031 1.880 -0.473 1.00 98.00 80 LEU A N 1
ATOM 633 C CA . LEU A 1 80 ? -12.838 2.207 -1.645 1.00 98.00 80 LEU A CA 1
ATOM 634 C C . LEU A 1 80 ? -13.200 3.694 -1.674 1.00 98.00 80 LEU A C 1
ATOM 636 O O . LEU A 1 80 ? -13.014 4.343 -2.700 1.00 98.00 80 LEU A O 1
ATOM 640 N N . PHE A 1 81 ? -13.669 4.238 -0.552 1.00 97.88 81 PHE A N 1
ATOM 641 C CA . PHE A 1 81 ? -14.036 5.643 -0.416 1.00 97.88 81 PHE A CA 1
ATOM 642 C C . PHE A 1 81 ? -12.868 6.563 -0.780 1.00 97.88 81 PHE A C 1
ATOM 644 O O . PHE A 1 81 ? -13.022 7.422 -1.644 1.00 97.88 81 PHE A O 1
ATOM 651 N N . TRP A 1 82 ? -11.682 6.337 -0.206 1.00 97.56 82 TRP A N 1
ATOM 652 C CA . TRP A 1 82 ? -10.497 7.137 -0.528 1.00 97.56 82 TRP A CA 1
ATOM 653 C C . TRP A 1 82 ? -10.049 6.967 -1.980 1.00 97.56 82 TRP A C 1
ATOM 655 O O . TRP A 1 82 ? -9.663 7.945 -2.611 1.00 97.56 82 TRP A O 1
ATOM 665 N N . SER A 1 83 ? -10.154 5.758 -2.539 1.00 96.50 83 SER A N 1
ATOM 666 C CA . SER A 1 83 ? -9.846 5.517 -3.954 1.00 96.50 83 SER A CA 1
ATOM 667 C C . SER A 1 83 ? -10.747 6.325 -4.886 1.00 96.50 83 SER A C 1
ATOM 669 O O . SER A 1 83 ? -10.256 6.968 -5.811 1.00 96.50 83 SER A O 1
ATOM 671 N N . VAL A 1 84 ? -12.061 6.312 -4.634 1.00 96.31 84 VAL A N 1
ATOM 672 C CA . VAL A 1 84 ? -13.054 7.080 -5.404 1.00 96.31 84 VAL A CA 1
ATOM 673 C C . VAL A 1 84 ? -12.835 8.573 -5.219 1.00 96.31 84 VAL A C 1
ATOM 675 O O . VAL A 1 84 ? -12.814 9.307 -6.202 1.00 96.31 84 VAL A O 1
ATOM 678 N N . LEU A 1 85 ? -12.604 9.021 -3.985 1.00 95.75 85 LEU A N 1
ATOM 679 C CA . LEU A 1 85 ? -12.336 10.425 -3.706 1.00 95.75 85 LEU A CA 1
ATOM 680 C C . LEU A 1 85 ? -11.096 10.910 -4.465 1.00 95.75 85 LEU A C 1
ATOM 682 O O . LEU A 1 85 ? -11.158 11.928 -5.144 1.00 95.75 85 LEU A O 1
ATOM 686 N N . PHE A 1 86 ? -9.995 10.160 -4.421 1.00 94.75 86 PHE A N 1
ATOM 687 C CA . PHE A 1 86 ? -8.778 10.493 -5.161 1.00 94.75 86 PHE A CA 1
ATOM 688 C C . PHE A 1 86 ? -9.011 10.526 -6.669 1.00 94.75 86 PHE A C 1
ATOM 690 O O . PHE A 1 86 ? -8.561 11.457 -7.328 1.00 94.75 86 PHE A O 1
ATOM 697 N N . PHE A 1 87 ? -9.757 9.562 -7.206 1.00 93.00 87 PHE A N 1
ATOM 698 C CA . PHE A 1 87 ? -10.094 9.529 -8.625 1.00 93.00 87 PHE A CA 1
ATOM 699 C C . PHE A 1 87 ? -10.918 10.743 -9.083 1.00 93.00 87 PHE A C 1
ATOM 701 O O . PHE A 1 87 ? -10.710 11.228 -10.189 1.00 93.00 87 PHE A O 1
ATOM 708 N N . LEU A 1 88 ? -11.836 11.240 -8.250 1.00 92.69 88 LEU A N 1
ATOM 709 C CA . LEU A 1 88 ? -12.673 12.397 -8.585 1.00 92.69 88 LEU A CA 1
ATOM 710 C C . LEU A 1 88 ? -11.944 13.731 -8.378 1.00 92.69 88 LEU A C 1
ATOM 712 O O . LEU A 1 88 ? -12.129 14.661 -9.159 1.00 92.69 88 LEU A O 1
ATOM 716 N N . VAL A 1 89 ? -11.135 13.826 -7.321 1.00 92.75 89 VAL A N 1
ATOM 717 C CA . VAL A 1 89 ? -10.566 15.092 -6.843 1.00 92.75 89 VAL A CA 1
ATOM 718 C C . VAL A 1 89 ? -9.201 15.384 -7.469 1.00 92.75 89 VAL A C 1
ATOM 720 O O . VAL A 1 89 ? -8.962 16.508 -7.901 1.00 92.75 89 VAL A O 1
ATOM 723 N N . LEU A 1 90 ? -8.298 14.402 -7.570 1.00 91.06 90 LEU A N 1
ATOM 724 C CA . LEU A 1 90 ? -6.926 14.645 -8.046 1.00 91.06 90 LEU A CA 1
ATOM 725 C C . LEU A 1 90 ? -6.840 15.207 -9.474 1.00 91.06 90 LEU A C 1
ATOM 727 O O . LEU A 1 90 ? -6.045 16.127 -9.673 1.00 91.06 90 LEU A O 1
ATOM 731 N N . PRO A 1 91 ? -7.647 14.753 -10.454 1.00 89.81 91 PRO A N 1
ATOM 732 C CA . PRO A 1 91 ? -7.601 15.315 -11.804 1.00 89.81 91 PRO A CA 1
ATOM 733 C C . PRO A 1 91 ? -7.955 16.807 -11.871 1.00 89.81 91 PRO A C 1
ATOM 735 O O . PRO A 1 91 ? -7.563 17.478 -12.820 1.00 89.81 91 PRO A O 1
ATOM 738 N N . GLN A 1 92 ? -8.679 17.335 -10.876 1.00 88.50 92 GLN A N 1
ATOM 739 C CA . GLN A 1 92 ? -9.022 18.760 -10.804 1.00 88.50 92 GLN A CA 1
ATOM 740 C C . GLN A 1 92 ? -7.816 19.626 -10.418 1.00 88.50 92 GLN A C 1
ATOM 742 O O . GLN A 1 92 ? -7.737 20.781 -10.826 1.00 88.50 92 GLN A O 1
ATOM 747 N N . PHE A 1 93 ? -6.874 19.069 -9.650 1.00 86.50 93 PHE A N 1
ATOM 748 C CA . PHE A 1 93 ? -5.659 19.759 -9.208 1.00 86.50 93 PHE A CA 1
ATOM 749 C C . PHE A 1 93 ? -4.461 19.513 -10.131 1.00 86.50 93 PHE A C 1
ATOM 751 O O . PHE A 1 93 ? -3.577 20.360 -10.219 1.00 86.50 93 PHE A O 1
ATOM 758 N N . PHE A 1 94 ? -4.443 18.377 -10.833 1.00 85.81 94 PHE A N 1
ATOM 759 C CA . PHE A 1 94 ? -3.363 17.968 -11.735 1.00 85.81 94 PHE A CA 1
ATOM 760 C C . PHE A 1 94 ? -3.912 17.651 -13.138 1.00 85.81 94 PHE A C 1
ATOM 762 O O . PHE A 1 94 ? -3.945 16.487 -13.557 1.00 85.81 94 PHE A O 1
ATOM 769 N N . PRO A 1 95 ? -4.391 18.671 -13.873 1.00 76.69 95 PRO A N 1
ATOM 770 C CA . PRO A 1 95 ? -4.919 18.484 -15.219 1.00 76.69 95 PRO A CA 1
ATOM 771 C C . PRO A 1 95 ? -3.825 17.947 -16.156 1.00 76.69 95 PRO A C 1
ATOM 773 O O . PRO A 1 95 ? -2.747 18.523 -16.262 1.00 76.69 95 PRO A O 1
ATOM 776 N N . GLY A 1 96 ? -4.107 16.833 -16.837 1.00 75.88 96 GLY A N 1
ATOM 777 C CA . GLY A 1 96 ? -3.178 16.163 -17.761 1.00 75.88 96 GLY A CA 1
ATOM 778 C C . GLY A 1 96 ? -2.652 14.812 -17.267 1.00 75.88 96 GLY A C 1
ATOM 779 O O . GLY A 1 96 ? -2.270 13.974 -18.082 1.00 75.88 96 GLY A O 1
ATOM 780 N N . GLU 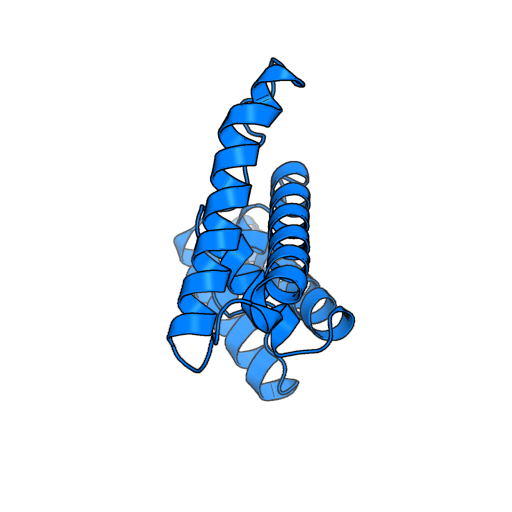A 1 97 ? -2.728 14.525 -15.965 1.00 77.06 97 GLU A N 1
ATOM 781 C CA . GLU A 1 97 ? -2.298 13.237 -15.413 1.00 77.06 97 GLU A CA 1
ATOM 782 C C . GLU A 1 97 ? -3.461 12.241 -15.266 1.00 77.06 97 GLU A C 1
ATOM 784 O O . GLU A 1 97 ? -3.861 11.843 -14.169 1.00 77.06 97 GLU A O 1
ATOM 789 N N . ALA A 1 98 ? -3.991 11.767 -16.399 1.00 66.94 98 ALA A N 1
ATOM 790 C CA . ALA A 1 98 ? -5.092 10.787 -16.446 1.00 66.94 98 ALA A CA 1
ATOM 791 C C . ALA A 1 98 ? -4.780 9.437 -15.746 1.00 66.94 98 ALA A C 1
ATOM 793 O O . ALA A 1 98 ? -5.657 8.583 -15.568 1.00 66.94 98 ALA A O 1
ATOM 794 N N . SER A 1 99 ? -3.523 9.219 -15.353 1.00 75.44 99 SER A N 1
ATOM 795 C CA . SER A 1 99 ? -3.041 8.053 -14.614 1.00 75.44 99 SER A CA 1
ATOM 796 C C . SER A 1 99 ? -3.087 8.191 -13.088 1.00 75.44 99 SER A C 1
ATOM 798 O O . SER A 1 99 ? -2.813 7.188 -12.420 1.00 75.44 99 SER A O 1
ATOM 800 N N . LEU A 1 100 ? -3.441 9.360 -12.530 1.00 83.31 100 LEU A N 1
ATOM 801 C CA . LEU A 1 100 ? -3.553 9.587 -11.080 1.00 83.31 100 LEU A CA 1
ATOM 802 C C . LEU A 1 100 ? -4.757 8.855 -10.489 1.00 83.31 100 LEU A C 1
ATOM 804 O O . LEU A 1 100 ? -5.848 9.392 -10.312 1.00 83.31 100 LEU A O 1
ATOM 808 N N . ARG A 1 101 ? -4.549 7.581 -10.179 1.00 91.31 101 ARG A N 1
ATOM 809 C CA . ARG A 1 101 ? -5.522 6.734 -9.498 1.00 91.31 101 ARG A CA 1
ATOM 810 C C . ARG A 1 101 ? -4.820 5.726 -8.610 1.00 91.31 101 ARG A C 1
ATOM 812 O O . ARG A 1 101 ? -3.669 5.365 -8.849 1.00 91.31 101 ARG A O 1
ATOM 819 N N . THR A 1 102 ? -5.530 5.243 -7.602 1.00 94.75 102 THR A N 1
ATOM 820 C CA . THR A 1 102 ? -5.062 4.110 -6.809 1.00 94.75 102 THR A CA 1
ATOM 821 C C . THR A 1 102 ? -4.983 2.847 -7.669 1.00 94.75 102 THR A C 1
ATOM 823 O O . THR A 1 102 ? -5.626 2.708 -8.718 1.00 94.75 102 THR A O 1
ATOM 826 N N . ILE A 1 103 ? -4.157 1.905 -7.231 1.00 94.31 103 ILE A N 1
ATOM 827 C CA . ILE A 1 103 ? -4.093 0.569 -7.801 1.00 94.31 103 ILE A CA 1
ATOM 828 C C . ILE A 1 103 ? -5.364 -0.145 -7.376 1.00 94.31 103 ILE A C 1
ATOM 830 O O . ILE A 1 103 ? -5.436 -0.627 -6.258 1.00 94.31 103 ILE A O 1
ATOM 834 N N . GLY A 1 104 ? -6.351 -0.229 -8.263 1.00 91.75 104 GLY A N 1
ATOM 835 C CA . GLY A 1 104 ? -7.623 -0.880 -7.967 1.00 91.75 104 GLY A CA 1
ATOM 836 C C . GLY A 1 104 ? -8.413 -0.211 -6.833 1.00 91.75 104 GLY A C 1
ATOM 837 O O . GLY A 1 104 ? -7.898 0.495 -5.973 1.00 91.75 104 GLY A O 1
ATOM 838 N N . TRP A 1 105 ? -9.714 -0.466 -6.810 1.00 93.88 105 TRP A N 1
ATOM 839 C CA . TRP A 1 105 ? -10.601 0.202 -5.859 1.00 93.88 105 TRP A CA 1
ATOM 840 C C . TRP A 1 105 ? -10.550 -0.401 -4.447 1.00 93.88 105 TRP A C 1
ATOM 842 O O . TRP A 1 105 ? -10.754 0.293 -3.458 1.00 93.88 105 TRP A O 1
ATOM 852 N N . ILE A 1 106 ? -10.267 -1.704 -4.342 1.00 96.00 106 ILE A N 1
ATOM 853 C CA . ILE A 1 106 ? -10.358 -2.471 -3.084 1.00 96.00 106 ILE A CA 1
ATOM 854 C C . ILE A 1 106 ? -8.979 -2.658 -2.425 1.00 96.00 106 ILE A C 1
ATOM 856 O O . ILE A 1 106 ? -8.877 -2.867 -1.215 1.00 96.00 106 ILE A O 1
ATOM 860 N N . ILE A 1 107 ? -7.897 -2.559 -3.200 1.00 96.75 107 ILE A N 1
ATOM 861 C CA . ILE A 1 107 ? -6.528 -2.872 -2.760 1.00 96.75 107 ILE A CA 1
ATOM 862 C C . ILE A 1 107 ? -6.062 -1.980 -1.601 1.00 96.75 107 ILE A C 1
ATOM 864 O O . ILE A 1 107 ? -5.529 -2.549 -0.644 1.00 96.75 107 ILE A O 1
ATOM 868 N N . PRO A 1 108 ? -6.301 -0.648 -1.583 1.00 97.38 108 PRO A N 1
ATOM 869 C CA . PRO A 1 108 ? -5.941 0.162 -0.418 1.00 97.38 108 PRO A CA 1
ATOM 870 C C . PRO A 1 108 ? -6.626 -0.315 0.865 1.00 97.38 108 PRO A C 1
ATOM 872 O O . PRO A 1 108 ? -6.011 -0.312 1.927 1.00 97.38 108 PRO A O 1
ATOM 875 N N . GLY A 1 109 ? -7.873 -0.788 0.772 1.00 97.44 109 GLY A N 1
ATOM 876 C CA . GLY A 1 109 ? -8.615 -1.333 1.908 1.00 97.44 109 GLY A CA 1
ATOM 877 C C . GLY A 1 109 ? -8.056 -2.673 2.393 1.00 97.44 109 GLY A C 1
ATOM 878 O O . GLY A 1 109 ? -7.948 -2.904 3.598 1.00 97.44 109 GLY A O 1
ATOM 879 N N . ILE A 1 110 ? -7.640 -3.551 1.472 1.00 97.12 110 ILE A N 1
ATOM 880 C CA . ILE A 1 110 ? -6.963 -4.813 1.820 1.00 97.12 110 ILE A CA 1
ATOM 881 C C . ILE A 1 110 ? -5.647 -4.513 2.540 1.00 97.12 110 ILE A C 1
ATOM 883 O O . ILE A 1 110 ? -5.369 -5.107 3.586 1.00 97.12 110 ILE A O 1
ATOM 887 N N . LEU A 1 111 ? -4.866 -3.570 2.008 1.00 97.75 111 LEU A N 1
ATOM 888 C CA . LEU A 1 111 ? -3.607 -3.147 2.605 1.00 97.75 111 LEU A CA 1
ATOM 889 C C . LEU A 1 111 ? -3.831 -2.542 3.995 1.00 97.75 111 LEU A C 1
ATOM 891 O O . LEU A 1 111 ? -3.215 -2.994 4.958 1.00 97.75 111 LEU A O 1
ATOM 895 N N . ALA A 1 112 ? -4.769 -1.602 4.129 1.00 97.56 112 ALA A N 1
ATOM 896 C CA . ALA A 1 112 ? -5.130 -0.982 5.402 1.00 97.56 112 ALA A CA 1
ATOM 897 C C . ALA A 1 112 ? -5.537 -2.016 6.457 1.00 97.56 112 ALA A C 1
ATOM 899 O O . ALA A 1 112 ? -5.092 -1.964 7.601 1.00 97.56 112 ALA A O 1
ATOM 900 N N . ASN A 1 113 ? -6.335 -3.011 6.071 1.00 96.50 113 ASN A N 1
ATOM 901 C CA . ASN A 1 113 ? -6.725 -4.079 6.981 1.00 96.50 113 ASN A CA 1
ATOM 902 C C . ASN A 1 113 ? -5.526 -4.925 7.445 1.00 96.50 113 ASN A C 1
ATOM 904 O O . ASN A 1 113 ? -5.508 -5.353 8.596 1.00 96.50 113 ASN A O 1
ATOM 908 N N . ASN A 1 114 ? -4.527 -5.165 6.590 1.00 95.81 114 ASN A N 1
ATOM 909 C CA . ASN A 1 114 ? -3.301 -5.852 7.009 1.00 95.81 114 ASN A CA 1
ATOM 910 C C . ASN A 1 114 ? -2.449 -4.979 7.939 1.00 95.81 114 ASN A C 1
ATOM 912 O O . ASN A 1 114 ? -1.987 -5.477 8.962 1.00 95.81 114 ASN A O 1
ATOM 916 N N . LEU A 1 115 ? -2.334 -3.679 7.656 1.00 96.69 115 LEU A N 1
ATOM 917 C CA . LEU A 1 115 ? -1.660 -2.705 8.525 1.00 96.69 115 LEU A CA 1
ATOM 918 C C . LEU A 1 115 ? -2.317 -2.570 9.908 1.00 96.69 115 LEU A C 1
ATOM 920 O O . LEU A 1 115 ? -1.649 -2.246 10.879 1.00 96.69 115 LEU A O 1
ATOM 924 N N . LEU A 1 116 ? -3.618 -2.843 10.017 1.00 95.06 116 LEU A N 1
ATOM 925 C CA . LEU A 1 116 ? -4.338 -2.873 11.295 1.00 95.06 116 LEU A CA 1
ATOM 926 C C . LEU A 1 116 ? -4.193 -4.198 12.056 1.00 95.06 116 LEU A C 1
ATOM 928 O O . LEU A 1 116 ? -4.570 -4.280 13.227 1.00 95.06 116 LEU A O 1
ATOM 932 N N . LYS A 1 117 ? -3.727 -5.257 11.389 1.00 92.81 117 LYS A N 1
ATOM 933 C CA . LYS A 1 117 ? -3.516 -6.588 11.979 1.00 92.81 117 LYS A CA 1
ATOM 934 C C . LYS A 1 117 ? -2.050 -6.854 12.315 1.00 92.81 117 LYS A C 1
ATOM 936 O O . LYS A 1 117 ? -1.775 -7.728 13.130 1.00 92.81 117 LYS A O 1
ATOM 941 N N . GLN A 1 118 ? -1.125 -6.149 11.672 1.00 93.12 118 GLN A N 1
ATOM 942 C CA . GLN A 1 118 ? 0.320 -6.335 11.789 1.00 93.12 118 GLN A CA 1
ATOM 943 C C . GLN A 1 118 ? 1.024 -4.993 11.959 1.00 93.12 118 GLN A C 1
ATOM 945 O O . GLN A 1 118 ? 0.453 -3.937 11.725 1.00 93.12 118 GLN A O 1
ATOM 950 N N . LYS A 1 119 ? 2.286 -5.024 12.388 1.00 92.00 119 LYS A N 1
ATOM 951 C CA . LYS A 1 119 ? 3.081 -3.803 12.535 1.00 92.00 119 LYS A CA 1
ATOM 952 C C . LYS A 1 119 ? 3.318 -3.161 11.160 1.00 92.00 119 LYS A C 1
ATOM 954 O O . LYS A 1 119 ? 3.675 -3.856 10.212 1.00 92.00 119 LYS A O 1
ATOM 959 N N . LEU A 1 120 ? 3.216 -1.830 11.099 1.00 93.50 120 LEU A N 1
ATOM 960 C CA . LEU A 1 120 ? 3.378 -1.029 9.878 1.00 93.50 120 LEU A CA 1
ATOM 961 C C . LEU A 1 120 ? 4.665 -1.365 9.107 1.00 93.50 120 LEU A C 1
ATOM 963 O O . LEU A 1 120 ? 4.608 -1.726 7.934 1.00 93.50 120 LEU A O 1
ATOM 967 N N . TRP A 1 121 ? 5.819 -1.279 9.774 1.00 94.69 121 TRP A N 1
ATOM 968 C CA . TRP A 1 121 ? 7.120 -1.426 9.117 1.00 94.69 121 TRP A CA 1
ATOM 969 C C . TRP A 1 121 ? 7.367 -2.829 8.542 1.00 94.69 121 TRP A C 1
ATOM 971 O O . TRP A 1 121 ? 7.713 -2.909 7.365 1.00 94.69 121 TRP A O 1
ATOM 981 N N . PRO A 1 122 ? 7.129 -3.936 9.277 1.00 94.62 122 PRO A N 1
ATOM 982 C CA . PRO A 1 122 ? 7.223 -5.279 8.702 1.00 94.62 122 PRO A CA 1
ATOM 983 C C . PRO A 1 122 ? 6.293 -5.512 7.509 1.00 94.62 122 PRO A C 1
ATOM 985 O O . PRO A 1 122 ? 6.704 -6.128 6.529 1.00 94.62 122 PRO A O 1
ATOM 988 N N . THR A 1 123 ? 5.057 -5.007 7.557 1.00 95.62 123 THR A N 1
ATOM 989 C CA . THR A 1 123 ? 4.105 -5.175 6.451 1.00 95.62 123 THR A CA 1
ATOM 990 C C . THR A 1 123 ? 4.550 -4.416 5.205 1.00 95.62 123 THR A C 1
ATOM 992 O O . THR A 1 123 ? 4.498 -4.976 4.111 1.00 95.62 123 THR A O 1
ATOM 995 N N . LEU A 1 124 ? 5.020 -3.173 5.352 1.00 96.06 124 LEU A N 1
ATOM 996 C CA . LEU A 1 124 ? 5.529 -2.386 4.227 1.00 96.06 124 LEU A CA 1
ATOM 997 C C . LEU A 1 124 ? 6.839 -2.956 3.672 1.00 96.06 124 LEU A C 1
ATOM 999 O O . LEU A 1 124 ? 6.986 -3.019 2.458 1.00 96.06 124 LEU A O 1
ATOM 1003 N N . ALA A 1 125 ? 7.748 -3.427 4.529 1.00 96.19 125 ALA A N 1
ATOM 1004 C CA . ALA A 1 125 ? 8.978 -4.088 4.096 1.00 96.19 125 ALA A CA 1
ATOM 1005 C C . ALA A 1 125 ? 8.687 -5.398 3.345 1.00 96.19 125 ALA A C 1
ATOM 1007 O O . ALA A 1 125 ? 9.254 -5.650 2.288 1.00 96.19 125 ALA A O 1
ATOM 1008 N N . GLY A 1 126 ? 7.758 -6.219 3.845 1.00 96.69 126 GLY A N 1
ATOM 1009 C CA . GLY A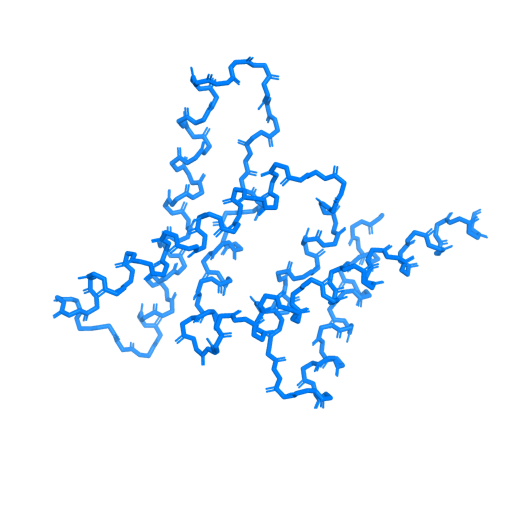 1 126 ? 7.326 -7.426 3.139 1.00 96.69 126 GLY A CA 1
ATOM 1010 C C . GLY A 1 126 ? 6.660 -7.105 1.801 1.00 96.69 126 GLY A C 1
ATOM 1011 O O . GLY A 1 126 ? 6.957 -7.745 0.796 1.00 96.69 126 GLY A O 1
ATOM 1012 N N . LEU A 1 127 ? 5.801 -6.081 1.764 1.00 97.56 127 LEU A N 1
ATOM 1013 C CA . LEU A 1 127 ? 5.174 -5.598 0.534 1.00 97.56 127 LEU A CA 1
ATOM 1014 C C . LEU A 1 127 ? 6.222 -5.179 -0.503 1.00 97.56 127 LEU A C 1
ATOM 1016 O O . LEU A 1 127 ? 6.130 -5.609 -1.651 1.00 97.56 127 LEU A O 1
ATOM 1020 N N . THR A 1 128 ? 7.213 -4.372 -0.113 1.00 96.81 128 THR A N 1
ATOM 1021 C CA . THR A 1 128 ? 8.249 -3.898 -1.037 1.00 96.81 128 THR A CA 1
ATOM 1022 C C . THR A 1 128 ? 9.131 -5.039 -1.518 1.00 96.81 128 THR A C 1
ATOM 1024 O O . THR A 1 128 ? 9.333 -5.143 -2.721 1.00 96.81 128 THR A O 1
ATOM 1027 N N . ILE A 1 129 ? 9.589 -5.924 -0.627 1.00 97.38 129 ILE A N 1
ATOM 1028 C CA . ILE A 1 129 ? 10.413 -7.090 -0.985 1.00 97.38 129 ILE A CA 1
ATOM 1029 C C . ILE A 1 129 ? 9.675 -7.995 -1.974 1.00 97.38 129 ILE A C 1
ATOM 1031 O O . ILE A 1 129 ? 10.209 -8.331 -3.029 1.00 97.38 129 ILE A O 1
ATOM 1035 N N . VAL A 1 130 ? 8.436 -8.387 -1.664 1.00 97.56 130 VAL A N 1
ATOM 1036 C CA . VAL A 1 130 ? 7.684 -9.301 -2.533 1.00 97.56 130 VAL A CA 1
ATOM 1037 C C . VAL A 1 130 ? 7.357 -8.628 -3.866 1.00 97.56 130 VAL A C 1
ATOM 1039 O O . VAL A 1 130 ? 7.483 -9.268 -4.910 1.00 97.56 130 VAL A O 1
ATOM 1042 N N . ALA A 1 131 ? 6.986 -7.344 -3.868 1.00 97.44 131 ALA A N 1
ATOM 1043 C CA . ALA A 1 131 ? 6.678 -6.622 -5.099 1.00 97.44 131 ALA A CA 1
ATOM 1044 C C . ALA A 1 131 ? 7.907 -6.454 -6.011 1.00 97.44 131 ALA A C 1
ATOM 1046 O O . ALA A 1 131 ? 7.811 -6.725 -7.210 1.00 97.44 131 ALA A O 1
ATOM 1047 N N . THR A 1 132 ? 9.067 -6.068 -5.467 1.00 96.81 132 THR A N 1
ATOM 1048 C CA . THR A 1 132 ? 10.298 -5.895 -6.259 1.00 96.81 132 THR A CA 1
ATOM 1049 C C . THR A 1 132 ? 10.836 -7.222 -6.779 1.00 96.81 132 THR A C 1
ATOM 1051 O O . THR A 1 132 ? 11.197 -7.300 -7.951 1.00 96.81 132 THR A O 1
ATOM 1054 N N . LEU A 1 133 ? 10.821 -8.286 -5.967 1.00 97.12 133 LEU A N 1
ATOM 1055 C CA . LEU A 1 133 ? 11.211 -9.627 -6.414 1.00 97.12 133 LEU A CA 1
ATOM 1056 C C . LEU A 1 133 ? 10.285 -10.143 -7.517 1.00 97.12 133 LEU A C 1
ATOM 1058 O O . LEU A 1 133 ? 10.758 -10.653 -8.531 1.00 97.12 133 LEU A O 1
ATOM 1062 N N . THR A 1 134 ? 8.971 -9.964 -7.356 1.00 97.19 134 THR A N 1
ATOM 1063 C CA . THR A 1 134 ? 7.995 -10.349 -8.385 1.00 97.19 134 THR A CA 1
ATOM 1064 C C . THR A 1 134 ? 8.268 -9.612 -9.691 1.00 97.19 134 THR A C 1
ATOM 1066 O O . THR A 1 134 ? 8.312 -10.237 -10.749 1.00 97.19 134 THR A O 1
ATOM 1069 N N . PHE A 1 135 ? 8.477 -8.295 -9.627 1.00 96.06 135 PHE A N 1
ATOM 1070 C CA . PHE A 1 135 ? 8.798 -7.490 -10.800 1.00 96.06 135 PHE A CA 1
ATOM 1071 C C . PHE A 1 135 ? 10.092 -7.965 -11.470 1.00 96.06 135 PHE A C 1
ATOM 1073 O O . PHE A 1 135 ? 10.085 -8.227 -12.669 1.00 96.06 135 PHE A O 1
ATOM 1080 N N . ALA A 1 136 ? 11.169 -8.161 -10.702 1.00 95.69 136 ALA A N 1
ATOM 1081 C CA . ALA A 1 136 ? 12.459 -8.607 -11.223 1.00 95.69 136 ALA A CA 1
ATOM 1082 C C . ALA A 1 136 ? 12.364 -9.964 -11.941 1.00 95.69 136 ALA A C 1
ATOM 1084 O O . ALA A 1 136 ? 12.830 -10.089 -13.072 1.00 95.69 136 ALA A O 1
ATOM 1085 N N . ILE A 1 137 ? 11.707 -10.961 -11.335 1.00 95.50 137 ILE A N 1
ATOM 1086 C CA . ILE A 1 137 ? 11.533 -12.286 -11.955 1.00 95.50 137 ILE A CA 1
ATOM 1087 C C . ILE A 1 137 ? 10.741 -12.176 -13.256 1.00 95.50 137 ILE A C 1
ATOM 1089 O O . ILE A 1 137 ? 11.135 -12.746 -14.272 1.00 95.50 137 ILE A O 1
ATOM 1093 N N . VAL A 1 138 ? 9.632 -11.432 -13.241 1.00 94.69 138 VAL A N 1
ATOM 1094 C CA . VAL A 1 138 ? 8.797 -11.248 -14.432 1.00 94.69 138 VAL A CA 1
ATOM 1095 C C . VAL A 1 138 ? 9.605 -10.594 -15.553 1.00 94.69 138 VAL A C 1
ATOM 1097 O O . VAL A 1 138 ? 9.568 -11.092 -16.674 1.00 94.69 138 VAL A O 1
ATOM 1100 N N . GLN A 1 139 ? 10.373 -9.540 -15.259 1.00 92.56 139 GLN A N 1
ATOM 1101 C CA . GLN A 1 139 ? 11.212 -8.859 -16.250 1.00 92.56 139 GLN A CA 1
ATOM 1102 C C . GLN A 1 139 ? 12.271 -9.791 -16.850 1.00 92.56 139 GLN A C 1
ATOM 1104 O O . GLN A 1 139 ? 12.404 -9.846 -18.067 1.00 92.56 139 GLN A O 1
ATOM 1109 N N . VAL A 1 140 ? 12.966 -10.587 -16.031 1.00 93.38 140 VAL A N 1
ATOM 1110 C CA . VAL A 1 140 ? 13.954 -11.563 -16.529 1.00 93.38 140 VAL A CA 1
ATOM 1111 C C . VAL A 1 140 ? 13.306 -12.584 -17.465 1.00 93.38 140 VAL A C 1
ATOM 1113 O O . VAL A 1 140 ? 13.836 -12.851 -18.539 1.00 93.38 140 VAL A O 1
ATOM 1116 N N . VAL A 1 141 ? 12.131 -13.114 -17.111 1.00 92.31 141 VAL A N 1
ATOM 1117 C CA . VAL A 1 141 ? 11.402 -14.065 -17.970 1.00 92.31 141 VAL A CA 1
ATOM 1118 C C . VAL A 1 141 ? 11.024 -13.444 -19.318 1.00 92.31 141 VAL A C 1
ATOM 1120 O O . VAL A 1 141 ? 10.984 -14.152 -20.322 1.00 92.31 141 VAL A O 1
ATOM 1123 N N . PHE A 1 142 ? 10.746 -12.141 -19.351 1.00 88.31 142 PHE A N 1
ATOM 1124 C CA . PHE A 1 142 ? 10.451 -11.425 -20.590 1.00 88.31 142 PHE A CA 1
ATOM 1125 C C . PHE A 1 142 ? 11.689 -11.060 -21.405 1.00 88.31 142 PHE A C 1
ATOM 1127 O O . PHE A 1 142 ? 11.570 -10.986 -22.616 1.00 88.31 142 PHE A O 1
ATOM 1134 N N . LEU A 1 143 ? 12.850 -10.861 -20.779 1.00 87.19 143 LEU A N 1
ATOM 1135 C CA . LEU A 1 143 ? 14.106 -10.597 -21.491 1.00 87.19 143 LEU A CA 1
ATOM 1136 C C . LEU A 1 143 ? 14.689 -11.847 -22.167 1.00 87.19 143 LEU A C 1
ATOM 1138 O O . LEU A 1 143 ? 15.424 -11.729 -23.139 1.00 87.19 143 LEU A O 1
ATOM 1142 N N . VAL A 1 144 ? 14.401 -13.035 -21.628 1.00 84.88 144 VAL A N 1
ATOM 1143 C CA . VAL A 1 144 ? 14.907 -14.324 -22.140 1.00 84.88 144 VAL A CA 1
ATOM 1144 C C . VAL A 1 144 ? 14.024 -14.895 -23.266 1.00 84.88 144 VAL A C 1
ATOM 1146 O O . VAL A 1 144 ? 14.424 -15.847 -23.934 1.00 84.88 144 VAL A O 1
ATOM 1149 N N . LYS A 1 145 ? 12.831 -14.331 -23.480 1.00 66.25 145 LYS A N 1
ATOM 1150 C CA . LYS A 1 145 ? 11.921 -14.690 -24.577 1.00 66.25 145 LYS A CA 1
ATOM 1151 C C . LYS A 1 145 ? 12.036 -13.710 -25.730 1.00 66.25 145 LYS A C 1
ATOM 1153 O O . LYS A 1 145 ? 11.952 -14.196 -26.876 1.00 66.25 145 LYS A O 1
#

Sequence (145 aa):
MLVLTIVVGLLLALLFSEAFRLYPGGFIVPVYFAYYLDQPAKLVLTLAAAGLSVLGYHLLERRLILFGRRRFVFILLLGLFWSVLFFLVLPQFFPGEASLRTIGWIIPGILANNLLKQKLWPTLAGLTIVATLTFAIVQVVFLVK

pLDDT: mean 93.22, std 5.79, range [66.25, 98.0]